Protein AF-A0A9D1J4H2-F1 (afdb_monomer)

Radius of gyration: 18.32 Å; Cα contacts (8 Å, |Δi|>4): 146; chains: 1; bounding box: 40×41×51 Å

Nearest PDB structures (foldseek):
  4iqj-assembly1_D  TM=5.786E-01  e=9.426E-02  Thermus aquaticus
  4iqj-assembly1_C  TM=5.589E-01  e=3.351E-01  Thermus aquaticus
  4iqj-assembly1_B  TM=5.589E-01  e=2.933E-01  Thermus aquaticus
  4iqj-assembly1_A  TM=5.700E-01  e=5.348E-01  Thermus aquaticus
  1sji-assembly1_B  TM=6.468E-01  e=4.843E+00  Canis lupus familiaris

Sequence (102 aa):
ELSIQEDKEPSVILQNVHPADTLYMGGKTVNIQVASENDPKIPSLLRALARYPGPDEARFFFADRRKLARPRGITGVMAEEELLRKLRGIAGADNVKVTNEK

Organism: NCBI:txid2840803

Mean predicted aligned error: 10.11 Å

pLDDT: mean 85.01, std 15.34, range [44.84, 97.88]

Secondary structure (DSSP, 8-state):
-------PPPPP-------GGGS-SS-EEEEEEESSTT-TTHHHHHHHHHTS--SBEEEEEETTTTEEEPPTT---B---HHHHHHHHHHH-GGGEEEEE--

Structure (mmCIF, N/CA/C/O backbone):
data_AF-A0A9D1J4H2-F1
#
_entry.id   AF-A0A9D1J4H2-F1
#
loop_
_atom_site.group_PDB
_atom_site.id
_atom_site.type_symbol
_atom_site.label_atom_id
_atom_site.label_alt_id
_atom_site.label_comp_id
_atom_site.label_asym_id
_atom_site.label_entity_id
_atom_site.label_seq_id
_atom_site.pdbx_PDB_ins_code
_atom_site.Cartn_x
_atom_site.Cartn_y
_atom_site.Cartn_z
_atom_site.occupancy
_atom_site.B_iso_or_equiv
_atom_site.auth_seq_id
_atom_site.auth_comp_id
_atom_site.auth_asym_id
_atom_site.auth_atom_id
_atom_site.pdbx_PDB_model_num
ATOM 1 N N . GLU A 1 1 ? 26.880 29.286 37.922 1.00 46.16 1 GLU A N 1
ATOM 2 C CA . GLU A 1 1 ? 27.126 29.720 36.532 1.00 46.16 1 GLU A CA 1
ATOM 3 C C . GLU A 1 1 ? 26.287 28.846 35.609 1.00 46.16 1 GLU A C 1
ATOM 5 O O . GLU A 1 1 ? 26.372 27.630 35.710 1.00 46.16 1 GLU A O 1
ATOM 10 N N . LEU A 1 2 ? 25.396 29.439 34.812 1.00 44.84 2 LEU A N 1
ATOM 11 C CA . LEU A 1 2 ? 24.546 28.733 33.848 1.00 44.84 2 LEU A CA 1
ATOM 12 C C . LEU A 1 2 ? 25.119 29.019 32.458 1.00 44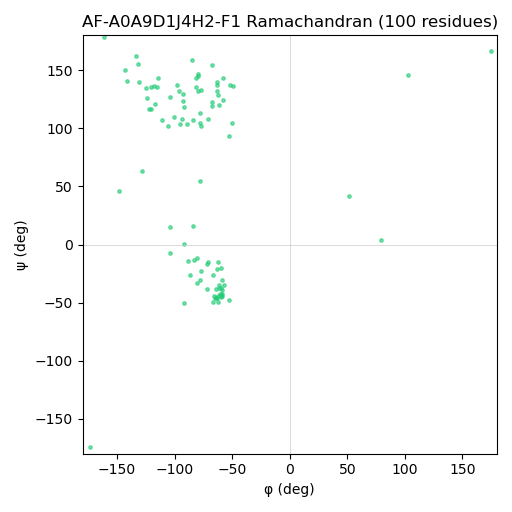.84 2 LEU A C 1
ATOM 14 O O . LEU A 1 2 ? 24.961 30.120 31.940 1.00 44.84 2 LEU A O 1
ATOM 18 N N . SER A 1 3 ? 25.849 28.053 31.898 1.00 54.09 3 SER A N 1
ATOM 19 C CA . SER A 1 3 ? 26.375 28.135 30.534 1.00 54.09 3 SER A CA 1
ATOM 20 C C . SER A 1 3 ? 25.237 27.830 29.561 1.00 54.09 3 SER A C 1
ATOM 22 O O . SER A 1 3 ? 24.796 26.688 29.437 1.00 54.09 3 SER A O 1
ATOM 24 N N . ILE A 1 4 ? 24.719 28.881 28.927 1.00 59.25 4 ILE A N 1
ATOM 25 C CA . ILE A 1 4 ? 23.822 28.784 27.777 1.00 59.25 4 ILE A CA 1
ATOM 26 C C . ILE A 1 4 ? 24.697 28.304 26.618 1.00 59.25 4 ILE A C 1
ATOM 28 O O . ILE A 1 4 ? 25.574 29.036 26.163 1.00 59.25 4 ILE A O 1
ATOM 32 N N . GLN A 1 5 ? 24.524 27.048 26.204 1.00 64.44 5 GLN A N 1
ATOM 33 C CA . GLN A 1 5 ? 25.159 26.553 24.987 1.00 64.44 5 GLN A CA 1
ATOM 34 C C . GLN A 1 5 ? 24.513 27.272 23.804 1.00 64.44 5 GLN A C 1
ATOM 36 O O . GLN A 1 5 ? 23.293 27.249 23.666 1.00 64.44 5 GLN A O 1
ATOM 41 N N . GLU A 1 6 ? 25.345 27.947 23.014 1.00 63.47 6 GLU A N 1
ATOM 42 C CA . GLU A 1 6 ? 24.954 28.696 21.821 1.00 63.47 6 GLU A CA 1
ATOM 43 C C . GLU A 1 6 ? 24.057 27.852 20.904 1.00 63.47 6 GLU A C 1
ATOM 45 O O . GLU A 1 6 ? 24.334 26.671 20.666 1.00 63.47 6 GLU A O 1
ATOM 50 N N . ASP A 1 7 ? 22.991 28.483 20.400 1.00 63.44 7 ASP A N 1
ATOM 51 C CA . ASP A 1 7 ? 22.077 27.959 19.385 1.00 63.44 7 ASP A CA 1
ATOM 52 C C . ASP A 1 7 ? 22.872 27.483 18.161 1.00 63.44 7 ASP A C 1
ATOM 54 O O . ASP A 1 7 ? 23.196 28.249 17.253 1.00 63.44 7 ASP A O 1
ATOM 58 N N . LYS A 1 8 ? 23.221 26.194 18.130 1.00 68.00 8 LYS A N 1
ATOM 59 C CA . LYS A 1 8 ? 23.770 25.571 16.927 1.00 68.00 8 LYS A CA 1
ATOM 60 C C . LYS A 1 8 ? 22.669 25.522 15.878 1.00 68.00 8 LYS A C 1
ATOM 62 O O . LYS A 1 8 ? 21.651 24.861 16.085 1.00 68.00 8 LYS A O 1
ATOM 67 N N . GLU A 1 9 ? 22.902 26.177 14.744 1.00 74.25 9 GLU A N 1
ATOM 68 C CA . GLU A 1 9 ? 22.020 26.070 13.585 1.00 74.25 9 GLU A CA 1
ATOM 69 C C . GLU A 1 9 ? 21.791 24.590 13.224 1.00 74.25 9 GLU A C 1
ATOM 71 O O . GLU A 1 9 ? 22.734 23.783 13.252 1.00 74.25 9 GLU A O 1
ATOM 76 N N . PRO A 1 10 ? 20.545 24.194 12.906 1.00 74.44 10 PRO A N 1
ATOM 77 C CA . PRO A 1 10 ? 20.242 22.815 12.568 1.00 74.44 10 PRO A CA 1
ATOM 78 C C . PRO A 1 10 ? 21.027 22.412 11.318 1.00 74.44 10 PRO A C 1
ATOM 80 O O . PRO A 1 10 ? 20.862 22.987 10.244 1.00 74.44 10 PRO A O 1
ATOM 83 N N . SER A 1 11 ? 21.870 21.391 11.454 1.00 76.44 11 SER A N 1
ATOM 84 C CA . SER A 1 11 ? 22.596 20.802 10.330 1.00 76.44 11 SER A CA 1
ATOM 85 C C . SER A 1 11 ? 21.845 19.580 9.807 1.00 76.44 11 SER A C 1
ATOM 87 O O . SER A 1 11 ? 21.416 18.710 10.568 1.00 76.44 11 SER A O 1
ATOM 89 N N . VAL A 1 12 ? 21.662 19.513 8.488 1.00 77.38 12 VAL A N 1
ATOM 90 C CA . VAL A 1 12 ? 21.065 18.352 7.822 1.00 77.38 12 VAL A CA 1
ATOM 91 C C . VAL A 1 12 ? 22.185 17.407 7.410 1.00 77.38 12 VAL A C 1
ATOM 93 O O . VAL A 1 12 ? 23.037 17.758 6.597 1.00 77.38 12 VAL A O 1
ATOM 96 N N . ILE A 1 13 ? 22.169 16.190 7.953 1.00 81.00 13 ILE A N 1
ATOM 97 C CA . ILE A 1 13 ? 23.090 15.123 7.556 1.00 81.00 13 ILE A CA 1
ATOM 98 C C . ILE A 1 13 ? 22.404 14.279 6.482 1.00 81.00 13 ILE A C 1
ATOM 100 O O . ILE A 1 13 ? 21.465 13.531 6.763 1.00 81.00 13 ILE A O 1
ATOM 104 N N . LEU A 1 14 ? 22.873 14.401 5.242 1.00 68.12 14 LEU A N 1
ATOM 105 C CA . LEU A 1 14 ? 22.410 13.578 4.129 1.00 68.12 14 LEU A CA 1
ATOM 106 C C . LEU A 1 14 ? 23.073 12.200 4.215 1.00 68.12 14 LEU A C 1
ATOM 108 O O . LEU A 1 14 ? 24.284 12.084 4.057 1.00 68.12 14 LEU A O 1
ATOM 112 N N . GLN A 1 15 ? 22.285 11.157 4.478 1.00 70.44 15 GLN A N 1
ATOM 113 C CA . GLN A 1 15 ? 22.807 9.787 4.554 1.00 70.44 15 GLN A CA 1
ATOM 114 C C . GLN A 1 15 ? 22.985 9.153 3.170 1.00 70.44 15 GLN A C 1
ATOM 116 O O . GLN A 1 15 ? 23.918 8.386 2.979 1.00 70.44 15 GLN A O 1
ATOM 121 N N . ASN A 1 16 ? 22.120 9.487 2.205 1.00 59.84 16 ASN A N 1
ATOM 122 C CA . ASN A 1 16 ? 22.153 8.934 0.851 1.00 59.84 16 ASN A CA 1
ATOM 123 C C . ASN A 1 16 ? 21.810 10.016 -0.182 1.00 59.84 16 ASN A C 1
ATOM 125 O O . ASN A 1 16 ? 20.908 10.825 0.043 1.00 59.84 16 ASN A O 1
ATOM 129 N N . VAL A 1 17 ? 22.505 9.999 -1.321 1.00 70.19 17 VAL A N 1
ATOM 130 C CA . VAL A 1 17 ? 22.247 10.866 -2.479 1.00 70.19 17 VAL A CA 1
ATOM 131 C C . VAL A 1 17 ? 22.036 9.967 -3.690 1.00 70.19 17 VAL A C 1
ATOM 133 O O . VAL A 1 17 ? 22.879 9.122 -3.986 1.00 70.19 17 VAL A O 1
ATOM 136 N N . HIS A 1 18 ? 20.914 10.145 -4.383 1.00 57.75 18 HIS A N 1
ATOM 137 C CA . HIS A 1 18 ? 20.566 9.364 -5.567 1.00 57.75 18 HIS A CA 1
ATOM 138 C C . HIS A 1 18 ? 20.455 10.281 -6.794 1.00 57.75 18 HIS A C 1
ATOM 140 O O . HIS A 1 18 ? 19.862 11.357 -6.680 1.00 57.75 18 HIS A O 1
ATOM 146 N N . PRO A 1 19 ? 21.006 9.886 -7.959 1.00 63.06 19 PRO A N 1
ATOM 147 C CA . PRO A 1 19 ? 20.818 10.613 -9.213 1.00 63.06 19 PRO A CA 1
ATOM 148 C C . PRO A 1 19 ? 19.338 10.735 -9.584 1.00 63.06 19 PRO A C 1
ATOM 150 O O . PRO A 1 19 ? 18.582 9.778 -9.408 1.00 63.06 19 PRO A O 1
ATOM 153 N N . ALA A 1 20 ? 18.931 11.870 -10.157 1.00 56.22 20 ALA A N 1
ATOM 154 C CA . ALA A 1 20 ? 17.545 12.089 -10.579 1.00 56.22 20 ALA A CA 1
ATOM 155 C C . ALA A 1 20 ? 17.058 11.014 -11.566 1.00 56.22 20 ALA A C 1
ATOM 157 O O . ALA A 1 20 ? 15.930 10.556 -11.463 1.00 56.22 20 ALA A O 1
ATOM 158 N N . ASP A 1 21 ? 17.945 10.521 -12.428 1.00 57.50 21 ASP A N 1
ATOM 159 C CA . ASP A 1 21 ? 17.640 9.491 -13.427 1.00 57.50 21 ASP A CA 1
ATOM 160 C C . ASP A 1 21 ? 17.428 8.096 -12.804 1.00 57.50 21 ASP A C 1
ATOM 162 O O . ASP A 1 21 ? 16.873 7.200 -13.436 1.00 57.50 21 ASP A O 1
ATOM 166 N N . THR A 1 22 ? 17.862 7.901 -11.550 1.00 54.00 22 THR A N 1
ATOM 167 C CA . THR A 1 22 ? 17.550 6.698 -10.752 1.00 54.00 22 THR A CA 1
ATOM 168 C C . THR A 1 22 ? 16.254 6.837 -9.960 1.00 54.00 22 THR A C 1
ATOM 170 O O . THR A 1 22 ? 15.718 5.838 -9.476 1.00 54.00 22 THR A O 1
ATOM 173 N N . LEU A 1 23 ? 15.729 8.060 -9.836 1.00 53.62 23 LEU A N 1
ATOM 174 C CA . LEU A 1 23 ? 14.396 8.293 -9.306 1.00 53.62 23 LEU A CA 1
ATOM 175 C C . LEU A 1 23 ? 13.429 7.933 -10.432 1.00 53.62 23 LEU A C 1
ATOM 177 O O . LEU A 1 23 ? 13.265 8.683 -11.387 1.00 53.62 23 LEU A O 1
ATOM 181 N N . TYR A 1 24 ? 12.824 6.750 -10.349 1.00 53.09 24 TYR A N 1
ATOM 182 C CA . TYR A 1 24 ? 11.747 6.348 -11.250 1.00 53.09 24 TYR A CA 1
ATOM 183 C C . TYR A 1 24 ? 10.678 7.457 -11.294 1.00 53.09 24 TYR A C 1
ATOM 185 O O . TYR A 1 24 ? 9.896 7.606 -10.361 1.00 53.09 24 TYR A O 1
ATOM 193 N N . MET A 1 25 ? 10.644 8.236 -12.379 1.00 51.28 25 MET A N 1
ATOM 194 C CA . MET A 1 25 ? 9.714 9.362 -12.574 1.00 51.28 25 MET A CA 1
ATOM 195 C C . MET A 1 25 ? 8.341 8.933 -13.129 1.00 51.28 25 MET A C 1
ATOM 197 O O . MET A 1 25 ? 7.584 9.755 -13.630 1.00 51.28 25 MET A O 1
ATOM 201 N N . GLY A 1 26 ? 8.017 7.639 -13.070 1.00 57.41 26 GLY A N 1
ATOM 202 C CA . GLY A 1 26 ? 6.804 7.060 -13.659 1.00 57.41 26 GLY A CA 1
ATOM 203 C C . GLY A 1 26 ? 6.286 5.864 -12.867 1.00 57.41 26 GLY A C 1
ATOM 204 O O . GLY A 1 26 ? 6.020 4.809 -13.443 1.00 57.41 26 GLY A O 1
ATOM 205 N N . GLY A 1 27 ? 6.219 6.004 -11.542 1.00 74.88 27 GLY A N 1
ATOM 206 C CA . GLY A 1 27 ? 5.756 4.952 -10.642 1.00 74.88 27 GLY A CA 1
ATOM 207 C C . GLY A 1 27 ? 4.233 4.879 -10.562 1.00 74.88 27 GLY A C 1
ATOM 208 O O . GLY A 1 27 ? 3.522 5.889 -10.544 1.00 74.88 27 GLY A O 1
ATOM 209 N N . LYS A 1 28 ? 3.704 3.662 -10.464 1.00 89.31 28 LYS A N 1
ATOM 210 C CA . LYS A 1 28 ? 2.337 3.460 -9.984 1.00 89.31 28 LYS A CA 1
ATOM 211 C C . LYS A 1 28 ? 2.289 3.845 -8.504 1.00 89.31 28 LYS A C 1
ATOM 213 O O . LYS A 1 28 ? 3.273 3.760 -7.780 1.00 89.31 28 LYS A O 1
ATOM 218 N N . THR A 1 29 ? 1.121 4.235 -8.021 1.00 92.75 29 THR A N 1
ATOM 219 C CA . THR A 1 29 ? 0.839 4.368 -6.592 1.00 92.75 29 THR A CA 1
ATOM 220 C C . THR A 1 29 ? -0.250 3.380 -6.215 1.00 92.75 29 THR A C 1
ATOM 222 O O . THR A 1 29 ? -1.367 3.438 -6.733 1.00 92.75 29 THR A O 1
ATOM 225 N N . VAL A 1 30 ? 0.061 2.483 -5.286 1.00 95.06 30 VAL A N 1
ATOM 226 C CA . VAL A 1 30 ? -0.879 1.548 -4.672 1.00 95.06 30 VAL A CA 1
ATOM 227 C C . VAL A 1 30 ? -1.498 2.219 -3.448 1.00 95.06 30 VAL A C 1
ATOM 229 O O . VAL A 1 30 ? -0.879 2.333 -2.391 1.00 95.06 30 VAL A O 1
ATOM 232 N N . ASN A 1 31 ? -2.738 2.670 -3.588 1.00 96.50 31 ASN A N 1
ATOM 233 C CA . ASN A 1 31 ? -3.527 3.254 -2.512 1.00 96.50 31 ASN A CA 1
ATOM 234 C C . ASN A 1 31 ? -4.365 2.160 -1.847 1.00 96.50 31 ASN A C 1
ATOM 236 O O . ASN A 1 31 ? -5.152 1.487 -2.515 1.00 96.50 31 ASN A O 1
ATOM 240 N N . ILE A 1 32 ? -4.212 1.999 -0.536 1.00 97.50 32 ILE A N 1
ATOM 241 C CA . ILE A 1 32 ? -4.901 0.979 0.254 1.00 97.50 32 ILE A CA 1
ATOM 242 C C . ILE A 1 32 ? -5.725 1.680 1.329 1.00 97.50 32 ILE A C 1
ATOM 244 O O . ILE A 1 32 ? -5.181 2.340 2.213 1.00 97.50 32 ILE A O 1
ATOM 248 N N . GLN A 1 33 ? -7.040 1.536 1.265 1.00 97.69 33 GLN A N 1
ATOM 249 C CA . GLN A 1 33 ? -7.945 2.073 2.268 1.00 97.69 33 GLN A CA 1
ATOM 250 C C . GLN A 1 33 ? -7.987 1.168 3.503 1.00 97.69 33 GLN A C 1
ATOM 252 O O . GLN A 1 33 ? -8.167 -0.046 3.404 1.00 97.69 33 GLN A O 1
ATOM 257 N N . VAL A 1 34 ? -7.853 1.789 4.672 1.00 96.75 34 VAL A N 1
ATOM 258 C CA . VAL A 1 34 ? -7.960 1.176 6.001 1.00 96.75 34 VAL A CA 1
ATOM 259 C C . VAL A 1 34 ? -8.879 2.030 6.873 1.00 96.75 34 VAL A C 1
ATOM 261 O O . VAL A 1 34 ? -9.055 3.226 6.624 1.00 96.75 34 VAL A O 1
ATOM 264 N N . ALA A 1 35 ? -9.501 1.427 7.882 1.00 95.38 35 ALA A N 1
ATOM 265 C CA . ALA A 1 35 ? -10.488 2.120 8.705 1.00 95.38 35 ALA A CA 1
ATOM 266 C C . ALA A 1 35 ? -9.866 3.275 9.510 1.00 95.38 35 ALA A C 1
ATOM 268 O O . ALA A 1 35 ? -10.419 4.373 9.530 1.00 95.38 35 ALA A O 1
ATOM 269 N N . SER A 1 36 ? -8.717 3.026 10.143 1.00 95.56 36 SER A N 1
ATOM 270 C CA . SER A 1 36 ? -7.969 3.977 10.976 1.00 95.56 36 SER A CA 1
ATOM 271 C C . SER A 1 36 ? -6.512 3.528 11.148 1.00 95.56 36 SER A C 1
ATOM 273 O O . SER A 1 36 ? -6.118 2.469 10.662 1.00 95.56 36 SER A O 1
ATOM 275 N N . GLU A 1 37 ? -5.700 4.314 11.859 1.00 92.62 37 GLU A N 1
ATOM 276 C CA . GLU A 1 37 ? -4.295 3.988 12.176 1.00 92.62 37 GLU A CA 1
ATOM 277 C C . GLU A 1 37 ? -4.126 2.687 12.979 1.00 92.62 37 GLU A C 1
ATOM 279 O O . GLU A 1 37 ? -3.055 2.085 12.947 1.00 92.62 37 GLU A O 1
ATOM 284 N N . ASN A 1 38 ? -5.189 2.229 13.647 1.00 93.88 38 ASN A N 1
ATOM 285 C CA . ASN A 1 38 ? -5.208 1.008 14.453 1.00 93.88 38 ASN A CA 1
ATOM 286 C C . ASN A 1 38 ? -5.935 -0.154 13.752 1.00 93.88 38 ASN A C 1
ATOM 288 O O . ASN A 1 38 ? -6.312 -1.123 14.413 1.00 93.88 38 ASN A O 1
ATOM 292 N N . ASP A 1 39 ? -6.184 -0.067 12.439 1.00 95.56 39 ASP A N 1
ATOM 293 C CA . ASP A 1 39 ? -6.854 -1.137 11.699 1.00 95.56 39 ASP A CA 1
ATOM 294 C C . ASP A 1 39 ? -6.063 -2.460 11.835 1.00 95.56 39 ASP A C 1
ATOM 296 O O . ASP A 1 39 ? -4.872 -2.512 11.496 1.00 95.56 39 ASP A O 1
ATOM 300 N N . PRO A 1 40 ? -6.696 -3.555 12.306 1.00 96.06 40 PRO A N 1
ATOM 301 C CA . PRO A 1 40 ? -6.017 -4.825 12.569 1.00 96.06 40 PRO A CA 1
ATOM 302 C C . PRO A 1 40 ? -5.400 -5.463 11.315 1.00 96.06 40 PRO A C 1
ATOM 304 O O . PRO A 1 40 ? -4.567 -6.364 11.425 1.00 96.06 40 PRO A O 1
ATOM 307 N N . LYS A 1 41 ? -5.774 -5.010 10.112 1.00 96.38 41 LYS A N 1
ATOM 308 C CA . LYS A 1 41 ? -5.202 -5.481 8.845 1.00 96.38 41 LYS A CA 1
ATOM 309 C C . LYS A 1 41 ? -3.826 -4.882 8.555 1.00 96.38 41 LYS A C 1
ATOM 311 O O . LYS A 1 41 ? -3.062 -5.498 7.808 1.00 96.38 41 LYS A O 1
ATOM 316 N N . ILE A 1 42 ? -3.481 -3.728 9.137 1.00 95.88 42 ILE A N 1
ATOM 317 C CA . ILE A 1 42 ? -2.243 -2.986 8.833 1.00 95.88 42 ILE A CA 1
ATOM 318 C C . ILE A 1 42 ? -0.986 -3.859 8.958 1.00 95.88 42 ILE A C 1
ATOM 320 O O . ILE A 1 42 ? -0.208 -3.883 8.004 1.00 95.88 42 ILE A O 1
ATOM 324 N N . PRO A 1 43 ? -0.774 -4.649 10.031 1.00 96.62 43 PRO A N 1
ATOM 325 C CA . PRO A 1 43 ? 0.407 -5.508 10.127 1.00 96.62 43 PRO A CA 1
ATOM 326 C C . PRO A 1 43 ? 0.517 -6.530 8.986 1.00 96.62 43 PRO A C 1
ATOM 328 O O . PRO A 1 43 ? 1.612 -6.805 8.497 1.00 96.62 43 PRO A O 1
ATOM 331 N N . SER A 1 44 ? -0.607 -7.090 8.532 1.00 97.50 44 SER A N 1
ATOM 332 C CA . SER A 1 44 ? -0.629 -8.030 7.404 1.00 97.50 44 SER A CA 1
ATOM 333 C C . SER A 1 44 ? -0.368 -7.334 6.071 1.00 97.50 44 SER A C 1
ATOM 335 O O . SER A 1 44 ? 0.365 -7.876 5.246 1.00 97.50 44 SER A O 1
ATOM 337 N N . LEU A 1 45 ? -0.905 -6.126 5.881 1.00 97.00 45 LEU A N 1
ATOM 338 C CA . LEU A 1 45 ? -0.634 -5.299 4.703 1.00 97.00 45 LEU A CA 1
ATOM 339 C C . LEU A 1 45 ? 0.847 -4.916 4.629 1.00 97.00 45 LEU A C 1
ATOM 341 O O . LEU A 1 45 ? 1.466 -5.102 3.588 1.00 97.00 45 LEU A O 1
ATOM 345 N N . LEU A 1 46 ? 1.446 -4.481 5.740 1.00 96.62 46 LEU A N 1
ATOM 346 C CA . LEU A 1 46 ? 2.875 -4.162 5.816 1.00 96.62 46 LEU A CA 1
ATOM 347 C C . LEU A 1 46 ? 3.752 -5.371 5.471 1.00 96.62 46 LEU A C 1
ATOM 349 O O . LEU A 1 46 ? 4.675 -5.249 4.670 1.00 96.62 46 LEU A O 1
ATOM 353 N N . ARG A 1 47 ? 3.436 -6.557 6.012 1.00 96.31 47 ARG A N 1
ATOM 354 C CA . ARG A 1 47 ? 4.147 -7.800 5.665 1.00 96.31 47 ARG A CA 1
ATOM 355 C C . ARG A 1 47 ? 4.019 -8.159 4.187 1.00 96.31 47 ARG A C 1
ATOM 357 O O . ARG A 1 47 ? 4.969 -8.690 3.618 1.00 96.31 47 ARG A O 1
ATOM 364 N N . ALA A 1 48 ? 2.858 -7.916 3.580 1.00 96.19 48 ALA A N 1
ATOM 365 C CA . ALA A 1 48 ? 2.664 -8.144 2.154 1.00 96.19 48 ALA A CA 1
ATOM 366 C C . ALA A 1 48 ? 3.513 -7.169 1.330 1.00 96.19 48 ALA A C 1
ATOM 368 O O . A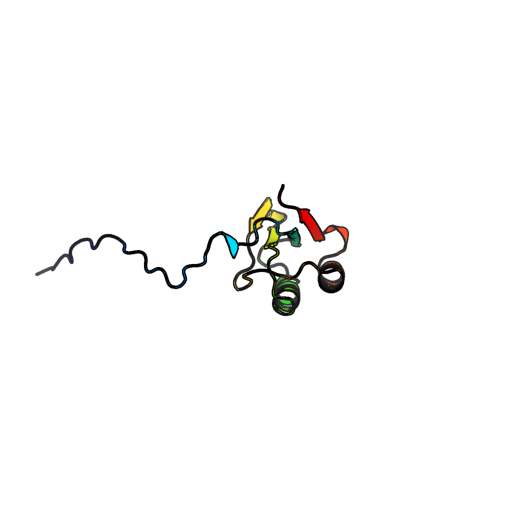LA A 1 48 ? 4.270 -7.620 0.483 1.00 96.19 48 ALA A O 1
ATOM 369 N N . LEU A 1 49 ? 3.459 -5.869 1.630 1.00 95.88 49 LEU A N 1
ATOM 370 C CA . LEU A 1 49 ? 4.233 -4.833 0.935 1.00 95.88 49 LEU A CA 1
ATOM 371 C C . LEU A 1 49 ? 5.748 -5.083 1.027 1.00 95.88 49 LEU A C 1
ATOM 373 O O . LEU A 1 49 ? 6.438 -5.045 0.015 1.00 95.88 49 LEU A O 1
ATOM 377 N N . ALA A 1 50 ? 6.258 -5.434 2.211 1.00 93.88 50 ALA A N 1
ATOM 378 C CA . ALA A 1 50 ? 7.687 -5.671 2.434 1.00 93.88 50 ALA A CA 1
ATOM 379 C C . ALA A 1 50 ? 8.268 -6.851 1.629 1.00 93.88 50 ALA A C 1
ATOM 381 O O . ALA A 1 50 ? 9.477 -6.922 1.431 1.00 93.88 50 ALA A O 1
ATOM 382 N N . ARG A 1 51 ? 7.427 -7.787 1.166 1.00 95.06 51 ARG A N 1
ATOM 383 C CA . ARG A 1 51 ? 7.857 -8.936 0.347 1.00 95.06 51 ARG A CA 1
ATOM 384 C C . ARG A 1 51 ? 8.049 -8.601 -1.130 1.00 95.06 51 ARG A C 1
ATOM 386 O O . ARG A 1 51 ? 8.592 -9.428 -1.852 1.00 95.06 51 ARG A O 1
ATOM 393 N N . TYR A 1 52 ? 7.599 -7.429 -1.563 1.00 93.88 52 TYR A N 1
ATOM 394 C CA . TYR A 1 52 ? 7.632 -6.998 -2.957 1.00 93.88 52 TYR A CA 1
ATOM 395 C C . TYR A 1 52 ? 8.276 -5.617 -3.052 1.00 93.88 52 TYR A C 1
ATOM 397 O O . TYR A 1 52 ? 7.579 -4.674 -3.413 1.00 93.88 52 TYR A O 1
ATOM 405 N N . PRO A 1 53 ? 9.561 -5.450 -2.688 1.00 91.38 53 PRO A N 1
ATOM 406 C CA . PRO A 1 53 ? 10.236 -4.164 -2.827 1.00 91.38 53 PRO A CA 1
ATOM 407 C C . PRO A 1 53 ? 10.315 -3.765 -4.304 1.00 91.38 53 PRO A C 1
ATOM 409 O O . PRO A 1 53 ? 10.576 -4.603 -5.166 1.00 91.38 53 PRO A O 1
ATOM 412 N N . GLY A 1 54 ? 10.098 -2.488 -4.599 1.00 89.38 54 GLY A N 1
ATOM 413 C CA . GLY A 1 54 ? 10.110 -1.985 -5.969 1.00 89.38 54 GLY A CA 1
ATOM 414 C C . GLY A 1 54 ? 9.987 -0.464 -6.043 1.00 89.38 54 GLY A C 1
ATOM 415 O O . GLY A 1 54 ? 10.032 0.200 -5.005 1.00 89.38 54 GLY A O 1
ATOM 416 N N . PRO A 1 55 ? 9.872 0.088 -7.261 1.00 87.50 55 PRO A N 1
ATOM 417 C CA . PRO A 1 55 ? 9.901 1.529 -7.490 1.00 87.50 55 PRO A CA 1
ATOM 418 C C . PRO A 1 55 ? 8.550 2.228 -7.264 1.00 87.50 55 PRO A C 1
ATOM 420 O O . PRO A 1 55 ? 8.516 3.453 -7.200 1.00 87.50 55 PRO A O 1
ATOM 423 N N . ASP A 1 56 ? 7.445 1.486 -7.160 1.00 90.00 56 ASP A N 1
ATOM 424 C CA . ASP A 1 56 ? 6.098 2.048 -7.049 1.00 90.00 56 ASP A CA 1
ATOM 425 C C . ASP A 1 56 ? 5.804 2.516 -5.619 1.00 90.00 56 ASP A C 1
ATOM 427 O O . ASP A 1 56 ? 6.236 1.920 -4.631 1.00 90.00 56 ASP A O 1
ATOM 431 N N . GLU A 1 57 ? 5.015 3.575 -5.472 1.00 91.81 57 GLU A N 1
ATOM 432 C CA . GLU A 1 57 ? 4.652 4.077 -4.152 1.00 91.81 57 GLU A CA 1
ATOM 433 C C . GLU A 1 57 ? 3.514 3.247 -3.529 1.00 91.81 57 GLU A C 1
ATOM 435 O O . GLU A 1 57 ? 2.577 2.832 -4.209 1.00 91.81 57 GLU A O 1
ATOM 440 N N . ALA A 1 58 ? 3.536 3.060 -2.207 1.00 93.88 58 ALA A N 1
ATOM 441 C CA . ALA A 1 58 ? 2.396 2.553 -1.444 1.00 93.88 58 ALA A CA 1
ATOM 442 C C . ALA A 1 58 ? 1.883 3.616 -0.460 1.00 93.88 58 ALA A C 1
ATOM 444 O O . ALA A 1 58 ? 2.666 4.241 0.257 1.00 93.88 58 ALA A O 1
ATOM 445 N N . ARG A 1 59 ? 0.560 3.797 -0.379 1.00 95.75 59 ARG A N 1
ATOM 446 C CA . ARG A 1 59 ? -0.097 4.733 0.550 1.00 95.75 59 ARG A CA 1
ATOM 447 C C . ARG A 1 59 ? -1.237 4.050 1.297 1.00 95.75 59 ARG A C 1
ATOM 449 O O . ARG A 1 59 ? -2.026 3.323 0.695 1.00 95.75 59 ARG A O 1
ATOM 456 N N . PHE A 1 60 ? -1.370 4.341 2.589 1.00 96.81 60 PHE A N 1
ATOM 457 C CA . PHE A 1 60 ? -2.585 4.061 3.350 1.00 96.81 60 PHE A CA 1
ATO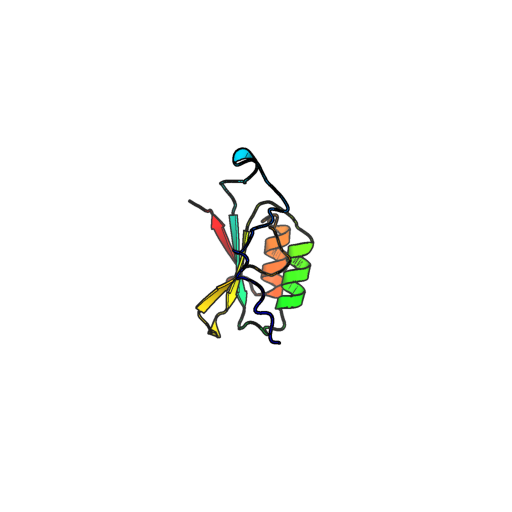M 458 C C . PHE A 1 60 ? -3.515 5.269 3.335 1.00 96.81 60 PHE A C 1
ATOM 460 O O . PHE A 1 60 ? -3.094 6.383 3.640 1.00 96.81 60 PHE A O 1
ATOM 467 N N . PHE A 1 61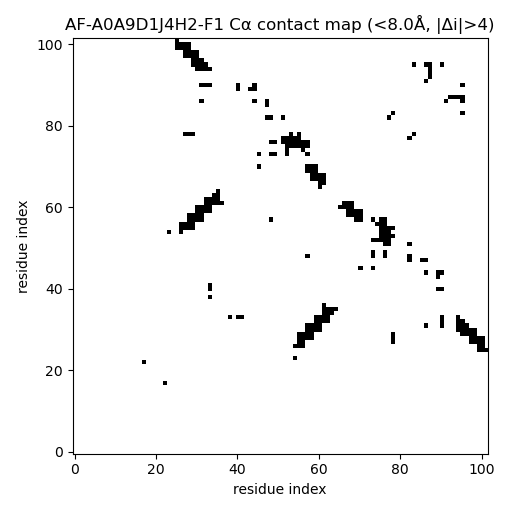 ? -4.780 5.033 2.999 1.00 96.81 61 PHE A N 1
ATOM 468 C CA . PHE A 1 61 ? -5.865 5.990 3.168 1.00 96.81 61 PHE A CA 1
ATOM 469 C C . PHE A 1 61 ? -6.660 5.634 4.425 1.00 96.81 61 PHE A C 1
ATOM 471 O O . PHE A 1 61 ? -7.362 4.625 4.449 1.00 96.81 61 PHE A O 1
ATOM 478 N N . PHE A 1 62 ? -6.548 6.459 5.463 1.00 96.12 62 PHE A N 1
ATOM 479 C CA . PHE A 1 62 ? -7.281 6.305 6.717 1.00 96.12 62 PHE A CA 1
ATOM 480 C C . PHE A 1 62 ? -8.664 6.939 6.585 1.00 96.12 62 PHE A C 1
ATOM 482 O O . PHE A 1 62 ? -8.784 8.167 6.519 1.00 96.12 62 PHE A O 1
ATOM 489 N N . ALA A 1 63 ? -9.700 6.103 6.498 1.00 93.25 63 ALA A N 1
ATOM 490 C CA . ALA A 1 63 ? -11.063 6.541 6.210 1.00 93.25 63 ALA A CA 1
ATOM 491 C C . ALA A 1 63 ? -11.642 7.453 7.306 1.00 93.25 63 ALA A C 1
ATOM 493 O O . ALA A 1 63 ? -12.305 8.438 6.983 1.00 93.25 63 ALA A O 1
ATOM 494 N N . ASP A 1 64 ? -11.341 7.171 8.577 1.00 93.88 64 ASP A N 1
ATOM 495 C CA . ASP A 1 64 ? -11.780 7.952 9.741 1.00 93.88 64 ASP A CA 1
ATOM 496 C C . ASP A 1 64 ? -11.315 9.418 9.702 1.00 93.88 64 ASP A C 1
ATOM 498 O O . ASP A 1 64 ? -12.063 10.331 10.047 1.00 93.88 64 ASP A O 1
ATOM 502 N N . ARG A 1 65 ? -10.082 9.651 9.249 1.00 92.81 65 ARG A N 1
ATOM 503 C CA . ARG A 1 65 ? -9.437 10.971 9.214 1.00 92.81 65 ARG A CA 1
ATOM 504 C C . ARG A 1 65 ? -9.388 11.579 7.818 1.00 92.81 65 ARG A C 1
ATOM 506 O O . ARG A 1 65 ? -8.973 12.728 7.681 1.00 92.81 65 ARG A O 1
ATOM 513 N N . ARG A 1 66 ? -9.770 10.818 6.787 1.00 92.19 66 ARG A N 1
ATOM 514 C CA . ARG A 1 66 ? -9.625 11.165 5.363 1.00 92.19 66 ARG A CA 1
ATOM 515 C C . ARG A 1 66 ? -8.196 11.599 5.013 1.00 92.19 66 ARG A C 1
ATOM 517 O O . ARG A 1 66 ? -7.995 12.561 4.274 1.00 92.19 66 ARG A O 1
ATOM 524 N N . LYS A 1 67 ? -7.198 10.899 5.562 1.00 93.31 67 LYS A N 1
ATOM 525 C CA . LYS A 1 67 ? -5.772 11.213 5.378 1.00 93.31 67 LYS A CA 1
ATOM 526 C C . LYS A 1 67 ? -5.050 10.122 4.604 1.00 93.31 67 LYS A C 1
ATOM 528 O O . LYS A 1 67 ? -5.313 8.940 4.802 1.00 93.31 67 LYS A O 1
ATOM 533 N N . LEU A 1 68 ? -4.104 10.540 3.768 1.00 93.38 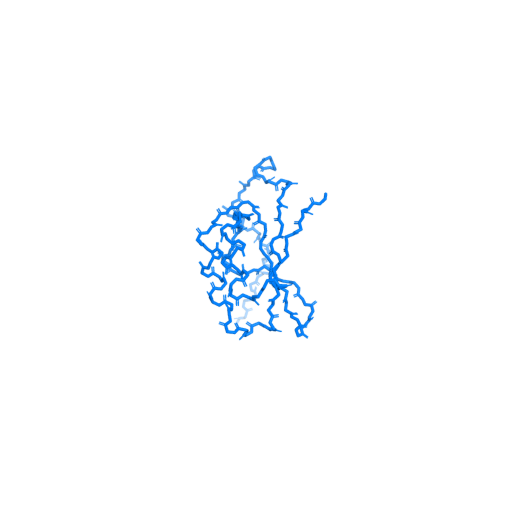68 LEU A N 1
ATOM 534 C CA . LEU A 1 68 ? -3.131 9.662 3.125 1.00 93.38 68 LEU A CA 1
ATOM 535 C C . LEU A 1 68 ? -1.818 9.694 3.905 1.00 93.38 68 LEU A C 1
ATOM 537 O O . LEU A 1 68 ? -1.359 10.766 4.297 1.00 93.38 68 LEU A O 1
ATOM 541 N N . ALA A 1 69 ? -1.202 8.533 4.097 1.00 93.00 69 ALA A N 1
ATOM 542 C CA . ALA A 1 69 ? 0.135 8.433 4.667 1.00 93.00 69 ALA A CA 1
ATOM 543 C C . ALA A 1 69 ? 0.940 7.313 4.010 1.00 93.00 69 ALA A C 1
ATOM 545 O O . ALA A 1 69 ? 0.393 6.284 3.610 1.00 93.00 69 ALA A O 1
ATOM 546 N N . ARG A 1 70 ? 2.261 7.492 3.957 1.00 91.69 70 ARG A N 1
ATOM 547 C CA . ARG A 1 70 ? 3.179 6.419 3.572 1.00 91.69 70 ARG A CA 1
ATOM 548 C C . ARG A 1 70 ? 3.362 5.442 4.742 1.00 91.69 70 ARG A C 1
ATOM 550 O O . ARG A 1 70 ? 3.593 5.893 5.869 1.00 91.69 70 ARG A O 1
ATOM 557 N N . PRO A 1 71 ? 3.276 4.123 4.506 1.00 90.88 71 PRO A N 1
ATOM 558 C CA . PRO A 1 71 ? 3.597 3.134 5.521 1.00 90.88 71 PRO A CA 1
ATOM 559 C C . PRO A 1 71 ? 5.067 3.253 5.939 1.00 90.88 71 PRO A C 1
ATOM 561 O O . PRO A 1 71 ? 5.970 3.260 5.10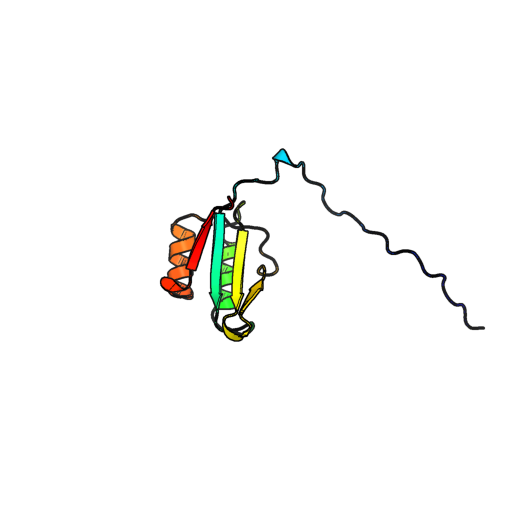4 1.00 90.88 71 PRO A O 1
ATOM 564 N N . ARG A 1 72 ? 5.321 3.336 7.250 1.00 87.50 72 ARG A N 1
ATOM 565 C CA . ARG A 1 72 ? 6.691 3.396 7.780 1.00 87.50 72 ARG A CA 1
ATOM 566 C C . ARG A 1 72 ? 7.445 2.108 7.446 1.00 87.50 72 ARG A C 1
ATOM 568 O O . ARG A 1 72 ? 6.900 1.018 7.596 1.00 87.50 72 ARG A O 1
ATOM 575 N N . GLY A 1 73 ? 8.704 2.245 7.036 1.00 85.88 73 GLY A N 1
ATOM 576 C CA . GLY A 1 73 ? 9.572 1.111 6.700 1.00 85.88 73 GLY A CA 1
ATOM 577 C C . GLY A 1 73 ? 9.327 0.498 5.317 1.00 85.88 73 GLY A C 1
ATOM 578 O O . GLY A 1 73 ? 9.978 -0.486 4.985 1.00 85.88 73 GLY A O 1
ATOM 579 N N . ILE A 1 74 ? 8.427 1.069 4.510 1.00 90.88 74 ILE A N 1
ATOM 580 C CA . ILE A 1 74 ? 8.214 0.677 3.114 1.00 90.88 74 ILE A CA 1
ATOM 581 C C . ILE A 1 74 ? 8.702 1.819 2.223 1.00 90.88 74 ILE A C 1
ATOM 583 O O . ILE A 1 74 ? 8.074 2.874 2.157 1.00 90.88 74 ILE A O 1
ATOM 587 N N . THR A 1 75 ? 9.838 1.615 1.560 1.00 84.19 75 THR A N 1
ATOM 588 C CA . THR A 1 75 ? 10.443 2.618 0.663 1.00 84.19 75 THR A CA 1
ATOM 589 C C . THR A 1 75 ? 9.740 2.669 -0.694 1.00 84.19 75 THR A C 1
ATOM 591 O O . THR A 1 75 ? 9.658 3.727 -1.307 1.00 84.19 75 THR A O 1
ATOM 594 N N . GLY A 1 76 ? 9.198 1.535 -1.130 1.00 88.56 76 GLY A N 1
ATOM 595 C CA . GLY A 1 76 ? 8.486 1.361 -2.389 1.00 88.56 76 GLY A CA 1
ATOM 596 C C . GLY A 1 76 ? 8.129 -0.109 -2.580 1.00 88.56 76 GLY A C 1
ATOM 597 O O . GLY A 1 76 ? 8.616 -0.976 -1.843 1.00 88.56 76 GLY A O 1
ATOM 598 N N . VAL A 1 77 ? 7.250 -0.390 -3.533 1.00 91.62 77 VAL A N 1
ATOM 599 C CA . VAL A 1 77 ? 6.776 -1.734 -3.843 1.00 91.62 77 VAL A CA 1
ATOM 600 C C . VAL A 1 77 ? 6.787 -2.014 -5.336 1.00 91.62 77 VAL A C 1
ATOM 602 O O . VAL A 1 77 ? 6.863 -1.108 -6.151 1.00 91.62 77 VAL A O 1
ATOM 605 N N . MET A 1 78 ? 6.729 -3.283 -5.710 1.00 92.12 78 MET A N 1
ATOM 606 C CA . MET A 1 78 ? 6.522 -3.699 -7.090 1.00 92.12 78 MET A CA 1
ATOM 607 C C . MET A 1 78 ? 5.027 -3.959 -7.286 1.00 92.12 78 MET A C 1
ATOM 609 O O . MET A 1 78 ? 4.501 -4.962 -6.797 1.00 92.12 78 MET A O 1
ATOM 613 N N . ALA A 1 79 ? 4.315 -3.034 -7.939 1.00 90.56 79 ALA A N 1
ATOM 614 C CA . ALA A 1 79 ? 2.858 -3.067 -8.107 1.00 90.56 79 ALA A CA 1
ATOM 615 C C . ALA A 1 79 ? 2.410 -4.061 -9.199 1.00 90.56 79 ALA A C 1
ATOM 617 O O . ALA A 1 79 ? 1.692 -3.718 -10.144 1.00 90.56 79 ALA A O 1
ATOM 618 N N . GLU A 1 80 ? 2.847 -5.309 -9.058 1.00 91.94 80 GLU A N 1
ATOM 619 C CA . GLU A 1 80 ? 2.454 -6.446 -9.884 1.00 91.94 80 GLU A CA 1
ATOM 620 C C . GLU A 1 80 ? 1.152 -7.085 -9.396 1.00 91.94 80 GLU A C 1
ATOM 622 O O . GLU A 1 80 ? 0.762 -6.974 -8.230 1.00 91.94 80 GLU A O 1
ATOM 627 N N . GLU A 1 81 ? 0.484 -7.817 -10.290 1.00 94.00 81 GLU A N 1
ATOM 628 C CA . GLU A 1 81 ? -0.827 -8.410 -10.014 1.00 94.00 81 GLU A CA 1
ATOM 629 C C . GLU A 1 81 ? -0.805 -9.366 -8.811 1.00 94.00 81 GLU A C 1
ATOM 631 O O . GLU A 1 81 ? -1.786 -9.452 -8.073 1.00 94.00 81 GLU A O 1
ATOM 636 N N . GLU A 1 82 ? 0.317 -10.045 -8.540 1.00 95.56 82 GLU A N 1
ATOM 637 C CA . GLU A 1 82 ? 0.416 -10.928 -7.375 1.00 95.56 82 GLU A CA 1
ATOM 638 C C . GLU A 1 82 ? 0.334 -10.155 -6.048 1.00 95.56 82 GLU A C 1
ATOM 640 O O . GLU A 1 82 ? -0.410 -10.561 -5.144 1.00 95.56 82 GLU A O 1
ATOM 645 N N . LEU A 1 83 ? 1.048 -9.026 -5.937 1.00 95.88 83 LEU A N 1
ATOM 646 C CA . LEU A 1 83 ? 0.965 -8.140 -4.777 1.00 95.88 83 LEU A CA 1
ATOM 647 C C . LEU A 1 83 ? -0.453 -7.580 -4.655 1.00 95.88 83 LEU A C 1
ATOM 649 O O . LEU A 1 83 ? -1.061 -7.672 -3.586 1.00 95.88 83 LEU A O 1
ATOM 653 N N . LEU A 1 84 ? -1.010 -7.053 -5.749 1.00 97.06 84 LEU A N 1
ATOM 654 C CA . LEU A 1 84 ? -2.352 -6.467 -5.753 1.00 97.06 84 LEU A CA 1
ATOM 655 C C . LEU A 1 84 ? -3.411 -7.484 -5.320 1.00 97.06 84 LEU A C 1
ATOM 657 O O . LEU A 1 84 ? -4.260 -7.166 -4.489 1.00 97.06 84 LEU A O 1
ATOM 661 N N . ARG A 1 85 ? -3.327 -8.730 -5.794 1.00 97.38 85 ARG A N 1
ATOM 662 C CA . ARG A 1 85 ? -4.214 -9.820 -5.370 1.00 97.38 85 ARG A CA 1
ATOM 663 C C . ARG A 1 85 ? -4.109 -10.091 -3.869 1.00 97.38 85 ARG A C 1
ATOM 665 O O . ARG A 1 85 ? -5.139 -10.241 -3.212 1.00 97.38 85 ARG A O 1
ATOM 672 N N . LYS A 1 86 ? -2.895 -10.121 -3.304 1.00 97.31 86 LYS A N 1
ATOM 673 C CA . LYS A 1 86 ? -2.691 -10.310 -1.853 1.00 97.31 86 LYS A CA 1
ATOM 674 C C . LYS A 1 86 ? -3.283 -9.158 -1.048 1.00 97.31 86 LYS A C 1
ATOM 676 O O . LYS A 1 86 ? -3.998 -9.399 -0.079 1.00 97.31 86 LYS A O 1
ATOM 681 N N . LEU A 1 87 ? -3.039 -7.918 -1.466 1.00 97.38 87 LEU A N 1
ATOM 682 C CA . 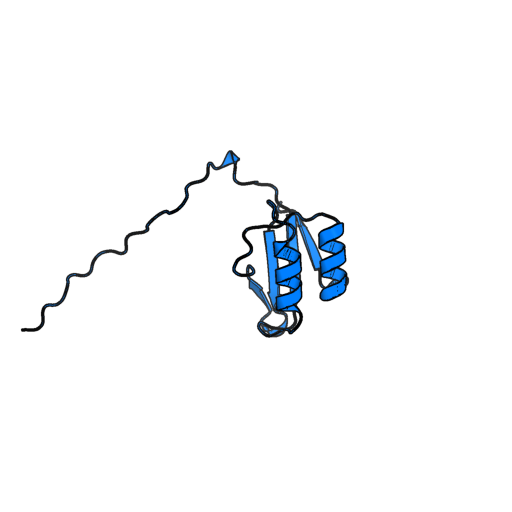LEU A 1 87 ? -3.578 -6.734 -0.798 1.00 97.38 87 LEU A CA 1
ATOM 683 C C . LEU A 1 87 ? -5.109 -6.709 -0.846 1.00 97.38 87 LEU A C 1
ATOM 685 O O . LEU A 1 87 ? -5.740 -6.497 0.187 1.00 97.38 87 LEU A O 1
ATOM 689 N N . ARG A 1 88 ? -5.710 -7.006 -2.006 1.00 97.88 88 ARG A N 1
ATOM 690 C CA . ARG A 1 88 ? -7.170 -7.115 -2.169 1.00 97.88 88 ARG A CA 1
ATOM 691 C C . ARG A 1 88 ? -7.764 -8.230 -1.305 1.00 97.88 88 ARG A C 1
ATOM 693 O O . ARG A 1 88 ? -8.849 -8.049 -0.767 1.00 97.88 88 ARG A O 1
ATOM 700 N N . GLY A 1 89 ? -7.051 -9.341 -1.112 1.00 97.62 89 GLY A N 1
ATOM 701 C CA . GLY A 1 89 ? -7.464 -10.415 -0.202 1.00 97.62 89 GLY A CA 1
ATOM 702 C C . GLY A 1 89 ? -7.458 -10.021 1.282 1.00 97.62 89 GLY A C 1
ATOM 703 O O . GLY A 1 89 ? -8.223 -10.579 2.060 1.00 97.62 89 GLY A O 1
ATOM 704 N N . ILE A 1 90 ? -6.628 -9.049 1.679 1.00 97.25 90 ILE A N 1
ATOM 705 C CA . ILE A 1 90 ? -6.523 -8.577 3.071 1.00 97.25 90 ILE A CA 1
ATOM 706 C C . ILE A 1 90 ? -7.466 -7.392 3.329 1.00 97.25 90 ILE A C 1
ATOM 708 O O . ILE A 1 90 ? -8.212 -7.376 4.309 1.00 97.25 90 ILE A O 1
ATOM 712 N N . ALA A 1 91 ? -7.414 -6.373 2.469 1.00 95.44 91 ALA A N 1
ATOM 713 C CA . ALA A 1 91 ? -8.155 -5.126 2.636 1.00 95.44 91 ALA A CA 1
ATOM 714 C C . ALA A 1 91 ? -9.581 -5.194 2.067 1.00 95.44 91 ALA A C 1
ATOM 716 O O . ALA A 1 91 ? -10.459 -4.489 2.564 1.00 95.44 91 ALA A O 1
ATOM 717 N N . GLY A 1 92 ? -9.827 -6.051 1.075 1.00 95.88 92 GLY A N 1
ATOM 718 C CA . GLY A 1 92 ? -11.011 -6.035 0.214 1.00 95.88 92 GLY A CA 1
ATOM 719 C C . GLY A 1 92 ? -10.688 -5.436 -1.158 1.00 95.88 92 GLY A C 1
ATOM 720 O O . GLY A 1 92 ? -9.855 -4.534 -1.267 1.00 95.88 92 GLY A O 1
ATOM 721 N N . ALA A 1 93 ? -11.335 -5.939 -2.214 1.00 93.44 93 ALA A N 1
ATOM 722 C CA . ALA A 1 93 ? -11.026 -5.560 -3.595 1.00 93.44 93 ALA A CA 1
ATOM 723 C C . ALA A 1 93 ? -11.233 -4.060 -3.865 1.00 93.44 93 ALA A C 1
ATOM 725 O O . ALA A 1 93 ? -10.359 -3.415 -4.441 1.00 93.44 93 ALA A O 1
ATOM 726 N N . ASP A 1 94 ? -12.331 -3.496 -3.359 1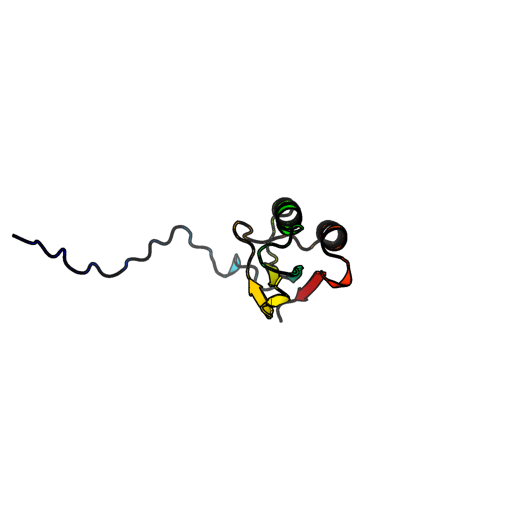.00 95.25 94 ASP A N 1
ATOM 727 C CA . ASP A 1 94 ? -12.688 -2.082 -3.546 1.00 95.25 94 ASP A CA 1
ATOM 728 C C . ASP A 1 94 ? -11.787 -1.114 -2.765 1.00 95.25 94 ASP A C 1
ATOM 730 O O . ASP A 1 94 ? -11.748 0.087 -3.046 1.00 95.25 94 ASP A O 1
ATOM 734 N N . ASN A 1 95 ? -11.029 -1.645 -1.802 1.00 96.62 95 ASN A N 1
ATOM 735 C CA . ASN A 1 95 ? -10.151 -0.877 -0.927 1.00 96.62 95 ASN A CA 1
ATOM 736 C C . ASN A 1 95 ? -8.722 -0.760 -1.468 1.00 96.62 95 ASN A C 1
ATOM 738 O O . ASN A 1 95 ? -7.888 -0.143 -0.812 1.00 96.62 95 ASN A O 1
ATOM 742 N N . VAL A 1 96 ? -8.411 -1.330 -2.637 1.00 97.06 96 VAL A N 1
ATOM 743 C CA . VAL A 1 96 ? -7.077 -1.240 -3.247 1.00 97.06 96 VAL A CA 1
ATOM 744 C C . VAL A 1 96 ? -7.186 -0.628 -4.636 1.00 97.06 96 VAL A C 1
ATOM 746 O O . VAL A 1 96 ? -7.780 -1.212 -5.540 1.00 97.06 96 VAL 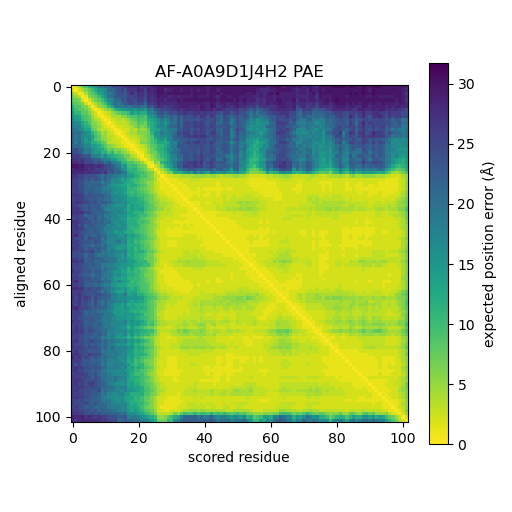A O 1
ATOM 749 N N . LYS A 1 97 ? -6.569 0.540 -4.824 1.00 95.25 97 LYS A N 1
ATOM 750 C CA . LYS A 1 97 ? -6.579 1.275 -6.093 1.00 95.25 97 LYS A CA 1
ATOM 751 C C . LYS A 1 97 ? -5.165 1.572 -6.551 1.00 95.25 97 LYS A C 1
ATOM 753 O O . LYS A 1 97 ? -4.344 2.039 -5.768 1.00 95.25 97 LYS A O 1
ATOM 758 N N . VAL A 1 98 ? -4.907 1.344 -7.831 1.00 94.19 98 VAL A N 1
ATOM 759 C CA . VAL A 1 98 ? -3.641 1.704 -8.468 1.00 94.19 98 VAL A CA 1
ATOM 760 C C . VAL A 1 98 ? -3.864 2.953 -9.302 1.00 94.19 98 VAL A C 1
ATOM 762 O O . VAL A 1 98 ? -4.778 2.992 -10.123 1.00 94.19 98 VAL A O 1
ATOM 765 N N . THR A 1 99 ? -3.051 3.974 -9.076 1.00 91.50 99 THR A N 1
ATOM 766 C CA . THR A 1 99 ? -3.058 5.211 -9.861 1.00 91.50 99 THR A CA 1
ATOM 767 C C . THR A 1 99 ? -1.694 5.397 -10.495 1.00 91.50 99 THR A C 1
ATOM 769 O O . THR A 1 99 ? -0.691 5.219 -9.815 1.00 91.50 99 THR A O 1
ATOM 772 N N . ASN A 1 100 ? -1.637 5.762 -11.770 1.00 84.44 100 ASN A N 1
ATOM 773 C CA . ASN A 1 100 ? -0.379 6.179 -12.384 1.00 84.44 100 ASN A CA 1
ATOM 774 C C . ASN A 1 100 ? -0.136 7.644 -12.007 1.00 84.44 100 ASN A C 1
ATOM 776 O O . ASN A 1 100 ? -1.081 8.439 -12.071 1.00 84.44 100 ASN A O 1
ATOM 780 N N . GLU A 1 101 ? 1.083 8.003 -11.608 1.00 65.56 101 GLU A N 1
ATOM 781 C CA . GLU A 1 101 ? 1.465 9.417 -11.624 1.00 65.56 101 GLU A CA 1
ATOM 782 C C . GLU A 1 101 ? 1.442 9.902 -13.087 1.00 65.56 101 GLU A C 1
ATOM 784 O O . GLU A 1 101 ? 1.847 9.173 -13.996 1.00 65.56 101 GLU A O 1
ATOM 789 N N . LYS A 1 102 ? 0.808 11.058 -13.316 1.00 51.53 102 LYS A N 1
ATOM 790 C CA . LYS A 1 102 ? 0.663 11.692 -14.634 1.00 51.53 102 LYS A CA 1
ATOM 791 C C . LYS A 1 102 ? 1.883 12.531 -14.962 1.00 51.53 102 LYS A C 1
ATOM 793 O O . LYS A 1 102 ? 2.341 13.226 -14.030 1.00 51.53 102 LYS A O 1
#

Foldseek 3Di:
DDDDDDPDDDDDDDPDDDDPVVLPPKAKEKEFEAQAPVGPLVVVLVVLQVVFQDNHFYWYQHPPVRDIDGDPPRPHGDPDPVSLVSSCVRRNNVRIDIDIDD

Solvent-accessible surface area (backbone atoms only — not comparable to full-atom values): 6352 Å² total; per-residue (Å²): 138,84,83,78,76,77,88,72,76,88,78,85,82,81,90,77,87,78,60,71,89,74,50,70,90,71,31,44,32,43,37,36,46,39,62,41,98,80,38,86,54,52,69,58,49,51,57,56,47,69,74,33,67,37,78,15,45,55,34,39,33,24,61,76,76,74,41,78,43,67,53,85,96,57,94,25,22,46,89,42,71,69,53,52,51,53,47,22,74,69,60,34,62,92,31,48,47,80,44,72,65,130